Protein AF-A0A2A4QWU4-F1 (afdb_monomer)

Sequence (77 aa):
MFFLEYRTSIAVSVLIIIMGVIGGGLFLLYGVANLLSPNVPEAYLTQNTIVCVVTCAIGLVFTLLAIKTFNRLLSQK

Mean predicted aligned error: 6.7 Å

Structure (mmCIF, N/CA/C/O backbone):
data_AF-A0A2A4QWU4-F1
#
_entry.id   AF-A0A2A4QWU4-F1
#
loop_
_atom_site.group_PDB
_atom_site.id
_atom_site.type_symbol
_atom_site.label_atom_id
_atom_site.label_alt_id
_atom_site.label_comp_id
_atom_site.label_asym_id
_atom_site.label_entity_id
_atom_site.label_seq_id
_atom_site.pdbx_PDB_ins_code
_atom_site.Cartn_x
_atom_site.Cartn_y
_atom_site.Cartn_z
_atom_site.occupancy
_atom_site.B_iso_or_equiv
_atom_site.auth_seq_id
_atom_site.auth_comp_id
_atom_site.auth_asym_id
_atom_site.auth_atom_id
_atom_site.pdbx_PDB_model_num
ATOM 1 N N . MET A 1 1 ? 3.967 20.156 16.626 1.00 38.06 1 MET A N 1
ATOM 2 C CA . MET A 1 1 ? 3.443 19.152 15.677 1.00 38.06 1 MET A CA 1
ATOM 3 C C . MET A 1 1 ? 1.939 19.363 15.582 1.00 38.06 1 MET A C 1
ATOM 5 O O . MET A 1 1 ? 1.191 18.862 16.407 1.00 38.06 1 MET A O 1
ATOM 9 N N . PHE A 1 2 ? 1.524 20.266 14.696 1.00 35.19 2 PHE A N 1
ATOM 10 C CA . PHE A 1 2 ? 0.122 20.646 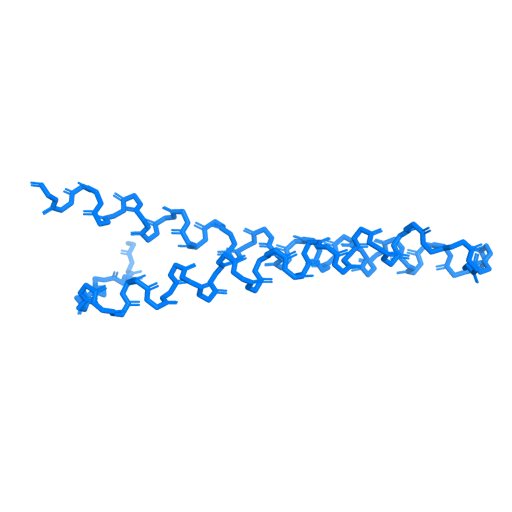14.531 1.00 35.19 2 PHE A CA 1
ATOM 11 C C . PHE A 1 2 ? -0.620 19.535 13.769 1.00 35.19 2 PHE A C 1
ATOM 13 O O . PHE A 1 2 ? -0.075 18.969 12.826 1.00 35.19 2 PHE A O 1
ATOM 20 N N . PHE A 1 3 ? -1.880 19.321 14.148 1.00 41.78 3 PHE A N 1
ATOM 21 C CA . PHE A 1 3 ? -2.965 18.857 13.279 1.00 41.78 3 PHE A CA 1
ATOM 22 C C . PHE A 1 3 ? -3.038 17.360 12.959 1.00 41.78 3 PHE A C 1
ATOM 24 O O . PHE A 1 3 ? -2.554 16.873 11.944 1.00 41.78 3 PHE A O 1
ATOM 31 N N . LEU A 1 4 ? -3.797 16.642 13.787 1.00 41.97 4 LEU A N 1
ATOM 32 C CA . LEU A 1 4 ? -5.165 16.236 13.434 1.00 41.97 4 LEU A CA 1
ATOM 33 C C . LEU A 1 4 ? -5.708 15.383 14.578 1.00 41.97 4 LEU A C 1
ATOM 35 O O . LEU A 1 4 ? -5.719 14.147 14.552 1.00 41.97 4 LEU A O 1
ATOM 39 N N . GLU A 1 5 ? -6.217 16.066 15.596 1.00 45.00 5 GLU A N 1
ATOM 40 C CA . GLU A 1 5 ? -7.144 15.467 16.543 1.00 45.00 5 GLU A CA 1
ATOM 41 C C . GLU A 1 5 ? -8.495 15.303 15.831 1.00 45.00 5 GLU A C 1
ATOM 43 O O . GLU A 1 5 ? -9.493 15.941 16.140 1.00 45.00 5 GLU A O 1
ATOM 48 N N . TYR A 1 6 ? -8.515 14.473 14.784 1.00 50.75 6 TYR A N 1
ATOM 49 C CA . TYR A 1 6 ? -9.742 14.032 14.147 1.00 50.75 6 TYR A CA 1
ATOM 50 C C . TYR A 1 6 ? -10.502 13.244 15.215 1.00 50.75 6 TYR A C 1
ATOM 52 O O . TYR A 1 6 ? -10.248 12.055 15.419 1.00 50.75 6 TYR A O 1
ATOM 60 N N . ARG A 1 7 ? -11.427 13.907 15.916 1.00 53.41 7 ARG A N 1
ATOM 61 C CA . ARG A 1 7 ? -12.577 13.276 16.575 1.00 53.41 7 ARG A CA 1
ATOM 62 C C . ARG A 1 7 ? -13.451 12.678 15.469 1.00 53.41 7 ARG A C 1
ATOM 64 O O . ARG A 1 7 ? -14.536 13.149 15.157 1.00 53.41 7 ARG A O 1
ATOM 71 N N . THR A 1 8 ? -12.906 11.690 14.777 1.00 58.44 8 THR A N 1
ATOM 72 C CA . THR A 1 8 ? -13.634 10.906 13.795 1.00 58.44 8 THR A CA 1
ATOM 73 C C . THR A 1 8 ? -14.521 9.968 14.583 1.00 58.44 8 THR A C 1
ATOM 75 O O . THR A 1 8 ? -14.057 9.249 15.466 1.00 58.44 8 THR A O 1
ATOM 78 N N . SER A 1 9 ? -15.823 10.021 14.307 1.00 77.31 9 SER A N 1
ATOM 79 C CA . SER A 1 9 ? -16.744 8.991 14.777 1.00 77.31 9 SER A CA 1
ATOM 80 C C . SER A 1 9 ? -16.211 7.619 14.354 1.00 77.31 9 SER A C 1
ATOM 82 O O . SER A 1 9 ? -15.596 7.500 13.292 1.00 77.31 9 SER A O 1
ATOM 84 N N . ILE A 1 10 ? -16.478 6.582 15.152 1.00 83.12 10 ILE A N 1
ATOM 85 C CA . ILE A 1 10 ? -16.121 5.189 14.838 1.00 83.12 10 ILE A CA 1
ATOM 86 C C . ILE A 1 10 ? -16.531 4.839 13.398 1.00 83.12 10 ILE A C 1
ATOM 88 O O . ILE A 1 10 ? -15.751 4.230 12.671 1.00 83.12 10 ILE A O 1
ATOM 92 N N . ALA A 1 11 ? -17.700 5.312 12.952 1.00 85.75 11 ALA A N 1
ATOM 93 C CA . ALA A 1 11 ? -18.180 5.126 11.585 1.00 85.75 11 ALA A CA 1
ATOM 94 C C . ALA A 1 11 ? -17.226 5.707 10.523 1.00 85.75 11 ALA A C 1
ATOM 96 O O . ALA A 1 11 ? -16.953 5.060 9.516 1.00 85.75 11 ALA A O 1
ATOM 97 N N . VAL A 1 12 ? -16.671 6.899 10.757 1.00 86.38 12 VAL A N 1
ATOM 98 C CA . VAL A 1 12 ? -15.725 7.541 9.830 1.00 86.38 12 VAL A CA 1
ATOM 99 C C . VAL A 1 12 ? -14.399 6.784 9.799 1.00 86.38 12 VAL A C 1
ATOM 101 O O . VAL A 1 12 ? -13.852 6.556 8.725 1.00 86.38 12 VAL A O 1
ATOM 104 N N . SER A 1 13 ? -13.905 6.331 10.952 1.00 88.00 13 SER A N 1
ATOM 105 C CA . SER A 1 13 ? -12.684 5.521 11.022 1.00 88.00 13 SER A CA 1
ATOM 106 C C . SER A 1 13 ? -12.837 4.192 10.278 1.00 88.00 13 SER A C 1
ATOM 108 O O . SER A 1 13 ? -11.940 3.797 9.538 1.00 88.00 13 SER A O 1
ATOM 110 N N . VAL A 1 14 ? -13.991 3.530 10.414 1.00 90.19 14 VAL A N 1
ATOM 111 C CA . VAL A 1 14 ? -14.313 2.305 9.666 1.00 90.19 14 VAL A CA 1
ATOM 112 C C . VAL A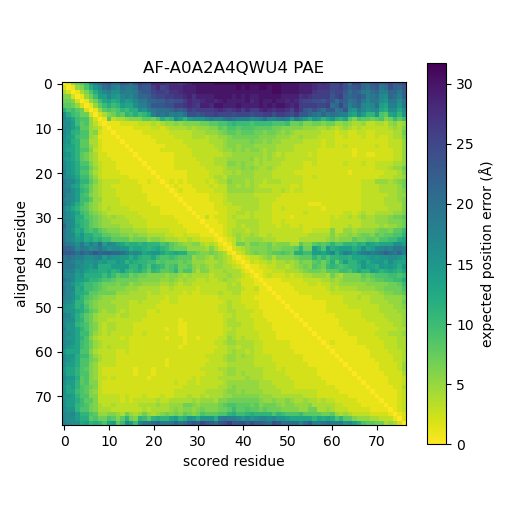 1 14 ? -14.354 2.574 8.160 1.00 90.19 14 VAL A C 1
ATOM 114 O O . VAL A 1 14 ? -13.761 1.815 7.397 1.00 90.19 14 VAL A O 1
ATOM 117 N N . LEU A 1 15 ? -14.973 3.676 7.722 1.00 92.31 15 LEU A N 1
ATOM 118 C CA . LEU A 1 15 ? -14.983 4.064 6.307 1.00 92.31 15 LEU A CA 1
ATOM 119 C C . LEU A 1 15 ? -13.570 4.306 5.761 1.00 92.31 15 LEU A C 1
ATOM 121 O O . LEU A 1 15 ? -13.249 3.818 4.681 1.00 92.31 15 LEU A O 1
ATOM 125 N N . ILE A 1 16 ? -12.710 5.002 6.511 1.00 89.94 16 ILE A N 1
ATOM 126 C CA . ILE A 1 16 ? -11.309 5.233 6.122 1.00 89.94 16 ILE A CA 1
ATOM 127 C C . ILE A 1 16 ? -10.561 3.905 5.972 1.00 89.94 16 ILE A C 1
ATOM 129 O O . ILE A 1 16 ? -9.808 3.739 5.016 1.00 89.94 16 ILE A O 1
ATOM 133 N N . ILE A 1 17 ? -10.778 2.950 6.882 1.00 93.56 17 ILE A N 1
ATOM 134 C CA . ILE A 1 17 ? -10.152 1.624 6.808 1.00 93.56 17 ILE A CA 1
ATOM 135 C C . ILE A 1 17 ? -10.621 0.885 5.554 1.00 93.56 17 ILE A C 1
ATOM 137 O O . ILE A 1 17 ? -9.784 0.408 4.796 1.00 93.56 17 ILE A O 1
ATOM 141 N N . ILE A 1 18 ? -11.931 0.826 5.299 1.00 95.06 18 ILE A N 1
ATOM 142 C CA . ILE A 1 18 ?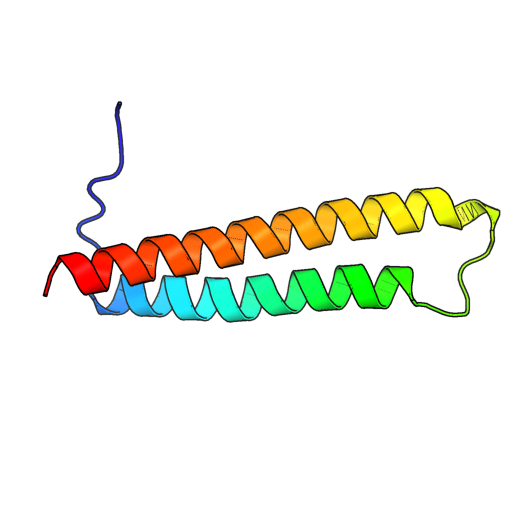 -12.491 0.137 4.126 1.00 95.06 18 ILE A CA 1
ATOM 143 C C . ILE A 1 18 ? -11.939 0.748 2.835 1.00 95.06 18 ILE A C 1
ATOM 145 O O . ILE A 1 18 ? -11.405 0.031 1.991 1.00 95.06 18 ILE A O 1
ATOM 149 N N . MET A 1 19 ? -12.008 2.073 2.702 1.00 93.31 19 MET A N 1
ATOM 150 C CA . MET A 1 19 ? -11.515 2.779 1.520 1.00 93.31 19 MET A CA 1
ATOM 151 C C . MET A 1 19 ? -10.000 2.633 1.357 1.00 93.31 19 MET A C 1
ATOM 153 O O . MET A 1 19 ? -9.523 2.452 0.241 1.00 93.31 19 MET A O 1
ATOM 157 N N . GLY A 1 20 ? -9.240 2.675 2.453 1.00 93.06 20 GLY A N 1
ATOM 158 C CA . GLY A 1 20 ? -7.790 2.514 2.430 1.00 93.06 20 GLY A CA 1
ATOM 159 C C 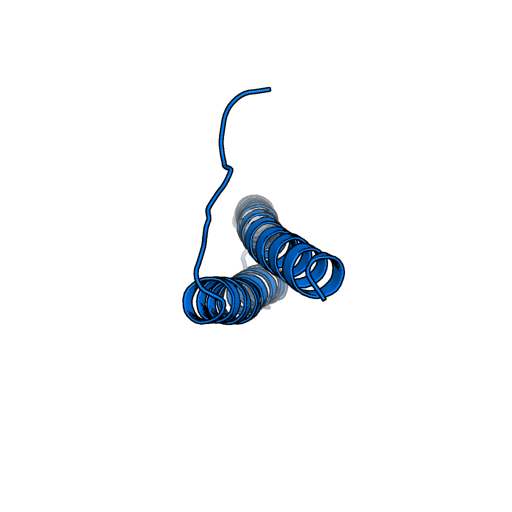. GLY A 1 20 ? -7.353 1.094 2.069 1.00 93.06 20 GLY A C 1
ATOM 160 O O . GLY A 1 20 ? -6.411 0.933 1.301 1.00 93.06 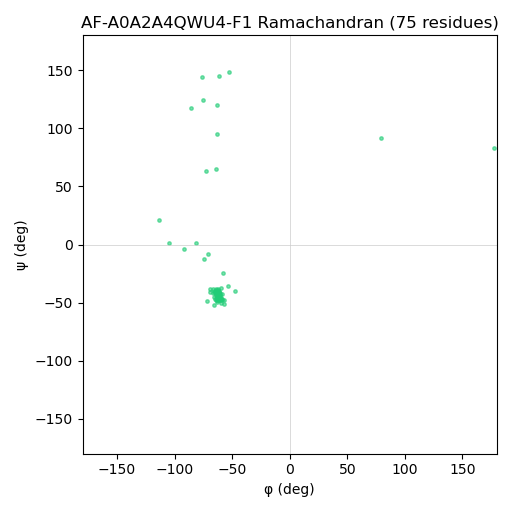20 GLY A O 1
ATOM 161 N N . VAL A 1 21 ? -8.059 0.065 2.548 1.00 95.62 21 VAL A N 1
ATOM 162 C CA . VAL A 1 21 ? -7.778 -1.338 2.205 1.00 95.62 21 VAL A CA 1
ATOM 163 C C . VAL A 1 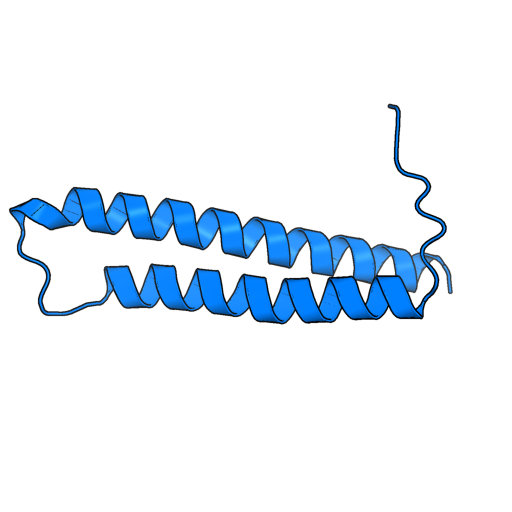21 ? -8.176 -1.640 0.762 1.00 95.62 21 VAL A C 1
ATOM 165 O O . VAL A 1 21 ? -7.366 -2.181 0.014 1.00 95.62 21 VAL A O 1
ATOM 168 N N . ILE A 1 22 ? -9.390 -1.264 0.344 1.00 96.56 22 ILE A N 1
ATOM 169 C CA . ILE A 1 22 ? -9.865 -1.507 -1.026 1.00 96.56 22 ILE A CA 1
ATOM 170 C C . ILE A 1 22 ? -9.031 -0.699 -2.020 1.00 96.56 22 ILE A C 1
ATOM 172 O O . ILE A 1 22 ? -8.476 -1.261 -2.960 1.00 96.56 22 ILE A O 1
ATOM 176 N N . GLY A 1 23 ? -8.899 0.611 -1.800 1.00 93.44 23 GLY A N 1
ATOM 177 C CA . GLY A 1 23 ? -8.111 1.486 -2.662 1.00 93.44 23 GLY A CA 1
ATOM 178 C C . GLY A 1 23 ? -6.642 1.074 -2.690 1.00 93.44 23 GLY A C 1
ATOM 179 O O . GLY A 1 23 ? -6.073 0.906 -3.765 1.00 93.44 23 GLY A O 1
ATOM 180 N N . GLY A 1 24 ? -6.046 0.833 -1.520 1.00 94.06 24 GLY A N 1
ATOM 181 C CA . GLY A 1 24 ? -4.662 0.383 -1.395 1.00 94.06 24 GLY A CA 1
ATOM 182 C C . GLY A 1 24 ? -4.393 -0.918 -2.147 1.00 94.06 24 GLY A C 1
ATOM 183 O O . GLY A 1 24 ? -3.457 -0.990 -2.944 1.00 94.06 24 GLY A O 1
ATOM 184 N N . GLY A 1 25 ? -5.263 -1.912 -1.957 1.00 94.44 25 GLY A N 1
ATOM 185 C CA . GLY A 1 25 ? -5.193 -3.193 -2.652 1.00 94.44 25 GLY A CA 1
ATOM 186 C C . GLY A 1 25 ? -5.328 -3.054 -4.167 1.00 94.44 25 GLY A C 1
ATOM 187 O O . GLY A 1 25 ? -4.521 -3.622 -4.897 1.00 94.44 25 GLY A O 1
ATOM 188 N N . LEU A 1 26 ? -6.288 -2.260 -4.655 1.00 95.81 26 LEU A N 1
ATOM 189 C CA . LEU A 1 26 ? -6.478 -2.036 -6.092 1.00 95.81 26 LEU A CA 1
ATOM 190 C C . LEU A 1 26 ? -5.260 -1.374 -6.743 1.00 95.81 26 LEU A C 1
ATOM 192 O O . LEU A 1 26 ? -4.824 -1.821 -7.800 1.00 95.81 26 LEU A O 1
ATOM 196 N N . PHE A 1 27 ? -4.683 -0.348 -6.114 1.00 94.75 27 PHE A N 1
ATOM 197 C CA . PHE A 1 27 ? -3.496 0.328 -6.644 1.00 94.75 27 PHE A CA 1
ATOM 198 C C . PHE A 1 27 ? -2.262 -0.581 -6.665 1.00 94.75 27 PHE A C 1
ATOM 200 O O . PHE A 1 27 ? -1.517 -0.568 -7.644 1.00 94.75 27 PHE A O 1
ATOM 207 N N . LEU A 1 28 ? -2.067 -1.398 -5.624 1.00 94.00 28 LEU A N 1
ATOM 208 C CA . LEU A 1 28 ? -0.987 -2.386 -5.581 1.00 94.00 28 LEU A CA 1
ATOM 209 C C . LEU A 1 28 ? -1.155 -3.454 -6.665 1.00 94.00 28 LEU A C 1
ATOM 211 O O . LEU A 1 28 ? -0.213 -3.734 -7.405 1.00 94.00 28 LEU A O 1
ATOM 215 N N . LEU A 1 29 ? -2.358 -4.020 -6.789 1.00 94.56 29 LEU A N 1
ATOM 216 C CA . LEU A 1 29 ? -2.662 -5.017 -7.814 1.00 94.56 29 LEU A CA 1
ATOM 217 C C . LEU A 1 29 ? -2.487 -4.439 -9.215 1.00 94.56 29 LEU A C 1
ATOM 219 O O . LEU A 1 29 ? -1.889 -5.092 -10.063 1.00 94.56 29 LEU A O 1
ATOM 223 N N . TYR A 1 30 ? -2.958 -3.214 -9.449 1.00 93.31 30 TYR A N 1
ATOM 224 C CA . TYR A 1 30 ? -2.789 -2.533 -10.727 1.00 93.31 30 TYR A CA 1
ATOM 225 C C . TYR A 1 30 ? -1.313 -2.327 -11.069 1.00 93.31 30 TYR A C 1
ATOM 227 O O . TYR A 1 30 ? -0.901 -2.668 -12.173 1.00 93.31 30 TYR A O 1
ATOM 235 N N . GLY A 1 31 ? -0.502 -1.820 -10.134 1.00 91.62 31 GLY A N 1
ATOM 236 C CA . GLY A 1 31 ? 0.924 -1.599 -10.374 1.00 91.62 31 GLY A CA 1
ATOM 237 C C . GLY A 1 31 ? 1.656 -2.885 -10.752 1.00 91.62 31 GLY A C 1
ATOM 238 O O . GLY A 1 31 ? 2.348 -2.930 -11.770 1.00 91.62 31 GLY A O 1
ATOM 239 N N . VAL A 1 32 ? 1.428 -3.957 -9.987 1.00 91.44 32 VAL A N 1
ATOM 240 C CA . VAL A 1 32 ? 2.028 -5.274 -10.242 1.00 91.44 32 VAL A CA 1
ATOM 241 C C . VAL A 1 32 ? 1.520 -5.884 -11.550 1.00 91.44 32 VAL A C 1
ATOM 243 O O . VAL A 1 32 ? 2.322 -6.371 -12.344 1.00 91.44 32 VAL A O 1
ATOM 246 N N . ALA A 1 33 ? 0.213 -5.835 -11.815 1.00 90.56 33 ALA A N 1
ATOM 247 C CA . ALA A 1 33 ? -0.367 -6.354 -13.054 1.00 90.56 33 ALA A CA 1
ATOM 248 C C . ALA A 1 33 ? 0.168 -5.611 -14.282 1.00 90.56 33 ALA A C 1
ATOM 250 O O . ALA A 1 33 ? 0.456 -6.227 -15.306 1.00 90.56 33 ALA A O 1
ATOM 251 N N . ASN A 1 34 ? 0.349 -4.296 -14.162 1.00 87.44 34 ASN A N 1
ATOM 252 C CA . ASN A 1 34 ? 0.911 -3.478 -15.220 1.00 87.44 34 ASN A CA 1
ATOM 253 C C . ASN A 1 34 ? 2.369 -3.878 -15.505 1.00 87.44 34 ASN A C 1
ATOM 255 O O . ASN A 1 34 ? 2.746 -4.010 -16.667 1.00 87.44 34 ASN A O 1
ATOM 259 N N . LEU A 1 35 ? 3.168 -4.164 -14.469 1.00 86.75 35 LEU A N 1
ATOM 260 C CA . LEU A 1 35 ? 4.548 -4.642 -14.621 1.00 86.75 35 LEU A CA 1
ATOM 261 C C . LEU A 1 35 ? 4.641 -6.045 -15.242 1.00 86.75 35 LEU A C 1
ATOM 263 O O . LEU A 1 35 ? 5.529 -6.295 -16.051 1.00 86.75 35 LEU A O 1
ATOM 267 N N . LEU A 1 36 ? 3.728 -6.947 -14.877 1.00 87.06 36 LEU A N 1
ATOM 268 C CA . LEU A 1 36 ? 3.692 -8.336 -15.354 1.00 87.06 36 LEU A CA 1
ATOM 269 C C . LEU A 1 36 ? 3.031 -8.501 -16.731 1.00 87.06 36 LEU A C 1
ATOM 271 O O . LEU A 1 36 ? 2.895 -9.627 -17.213 1.00 87.06 36 LEU A O 1
ATOM 275 N N . SER A 1 37 ? 2.588 -7.411 -17.358 1.00 83.56 37 SER A N 1
ATOM 276 C CA . SER A 1 37 ? 1.888 -7.474 -18.636 1.00 83.56 37 SER A CA 1
ATOM 277 C C . SER A 1 37 ? 2.805 -8.046 -19.734 1.00 83.56 37 SER A C 1
ATOM 279 O O . SER A 1 37 ? 3.844 -7.453 -20.030 1.00 83.56 37 SER A O 1
ATOM 281 N N . PRO A 1 38 ? 2.437 -9.172 -20.378 1.00 73.38 38 PRO A N 1
ATOM 282 C CA . PRO A 1 38 ? 3.317 -9.895 -21.302 1.00 73.38 38 PRO A CA 1
ATOM 283 C C . PRO A 1 38 ? 3.569 -9.168 -22.634 1.00 73.38 38 PRO A C 1
ATOM 285 O O . PRO A 1 38 ? 4.401 -9.609 -23.418 1.00 73.38 38 PRO A O 1
ATOM 288 N N . ASN A 1 39 ? 2.866 -8.061 -22.898 1.00 80.00 39 ASN A N 1
ATOM 289 C CA . ASN A 1 39 ? 2.846 -7.383 -24.198 1.00 80.00 39 ASN A CA 1
ATOM 290 C C . ASN A 1 39 ? 3.492 -5.985 -24.184 1.00 80.00 39 ASN A C 1
ATOM 292 O O . ASN A 1 39 ? 3.178 -5.164 -25.044 1.00 80.00 39 ASN A O 1
ATOM 296 N N . VAL A 1 40 ? 4.357 -5.669 -23.214 1.00 79.56 40 VAL A N 1
ATOM 297 C CA . VAL A 1 40 ? 5.019 -4.354 -23.149 1.00 79.56 40 VAL A CA 1
ATOM 298 C C . VAL A 1 40 ? 6.282 -4.367 -24.020 1.00 79.56 40 VAL A C 1
ATOM 300 O O . VAL A 1 40 ? 7.204 -5.124 -23.719 1.00 79.56 40 VAL A O 1
ATOM 303 N N . PRO A 1 41 ? 6.370 -3.542 -25.083 1.00 85.12 41 PRO A N 1
ATOM 304 C CA . PRO A 1 41 ? 7.590 -3.442 -25.883 1.00 85.12 41 PRO A CA 1
ATOM 305 C C . PRO A 1 41 ? 8.762 -2.947 -25.026 1.00 85.12 41 PRO A C 1
ATOM 307 O O . PRO A 1 41 ? 8.568 -2.079 -24.173 1.00 85.12 41 PRO A O 1
ATOM 310 N N . GLU A 1 42 ? 9.985 -3.426 -25.283 1.00 85.38 42 GLU A N 1
ATOM 311 C CA . GLU A 1 42 ? 11.172 -3.086 -24.471 1.00 85.38 42 GLU A CA 1
ATOM 312 C C . GLU A 1 42 ? 11.400 -1.572 -24.325 1.00 85.38 42 GLU A C 1
ATOM 314 O O . GLU A 1 42 ? 11.759 -1.097 -23.248 1.00 85.38 42 GLU A O 1
ATOM 319 N N . ALA A 1 43 ? 11.097 -0.794 -25.370 1.00 88.12 43 ALA A N 1
ATOM 320 C CA . ALA A 1 43 ? 11.190 0.668 -25.356 1.00 88.12 43 ALA A CA 1
ATOM 321 C C . ALA A 1 43 ? 10.325 1.340 -24.268 1.00 88.12 43 ALA A C 1
ATOM 323 O O . ALA A 1 43 ? 10.640 2.444 -23.827 1.00 88.12 43 ALA A O 1
ATOM 324 N N . TYR A 1 44 ? 9.256 0.682 -23.810 1.00 86.75 44 TYR A N 1
ATOM 325 C CA . TYR A 1 44 ? 8.341 1.194 -22.786 1.00 86.75 44 TYR A CA 1
ATOM 326 C C . TYR A 1 44 ? 8.527 0.527 -21.420 1.00 86.75 44 TYR A C 1
ATOM 328 O O . TYR A 1 44 ? 7.827 0.884 -20.471 1.00 86.75 44 TYR A O 1
ATOM 336 N N . LEU A 1 45 ? 9.483 -0.397 -21.276 1.00 87.25 45 LEU A N 1
ATOM 337 C CA . LEU A 1 45 ? 9.686 -1.156 -20.042 1.00 87.25 45 LEU A CA 1
ATOM 338 C C . LEU A 1 45 ? 10.034 -0.241 -18.857 1.00 87.25 45 LEU A C 1
ATOM 340 O O . LEU A 1 45 ? 9.471 -0.376 -17.768 1.00 87.25 45 LEU A O 1
ATOM 344 N N . THR A 1 46 ? 10.895 0.755 -19.083 1.00 89.56 46 THR A N 1
ATOM 345 C CA . THR A 1 46 ? 11.267 1.754 -18.069 1.00 89.56 46 THR A CA 1
ATOM 346 C C . THR A 1 46 ? 10.068 2.596 -17.642 1.00 89.56 46 THR A C 1
ATOM 348 O O . THR A 1 46 ? 9.827 2.771 -16.449 1.00 89.56 46 THR A O 1
ATOM 351 N N . GLN A 1 47 ? 9.272 3.083 -18.599 1.00 89.69 47 GLN A N 1
ATOM 352 C CA . GLN A 1 47 ? 8.079 3.877 -18.300 1.00 89.69 47 GLN A CA 1
ATOM 353 C C . GLN A 1 47 ? 7.047 3.050 -17.526 1.00 89.69 47 GLN A C 1
ATOM 355 O O . GLN A 1 47 ? 6.496 3.517 -16.532 1.00 89.69 47 GLN A O 1
ATOM 360 N N . ASN A 1 48 ? 6.833 1.803 -17.938 1.00 90.12 48 ASN A N 1
ATOM 361 C CA . ASN A 1 48 ? 5.927 0.881 -17.273 1.00 90.12 48 ASN A CA 1
ATOM 362 C C . ASN A 1 48 ? 6.360 0.584 -15.828 1.00 90.12 48 ASN A C 1
ATOM 364 O O . ASN A 1 48 ? 5.541 0.582 -14.908 1.00 90.12 48 ASN A O 1
ATOM 368 N N . THR A 1 49 ? 7.668 0.426 -15.618 1.00 91.75 49 THR A N 1
ATOM 369 C CA . THR A 1 49 ? 8.265 0.256 -14.288 1.00 91.75 49 THR A CA 1
ATOM 370 C C . THR A 1 49 ? 8.033 1.485 -13.411 1.00 91.75 49 THR A C 1
ATOM 372 O O . THR A 1 49 ? 7.629 1.343 -12.259 1.00 91.75 49 THR A O 1
ATOM 375 N N . ILE A 1 50 ? 8.203 2.697 -13.950 1.00 94.00 50 ILE A N 1
ATOM 376 C CA . ILE A 1 50 ? 7.913 3.942 -13.220 1.00 94.00 50 ILE A CA 1
ATOM 377 C C . ILE A 1 50 ? 6.435 3.994 -12.814 1.00 94.00 50 ILE A C 1
ATOM 379 O O . ILE A 1 50 ? 6.127 4.27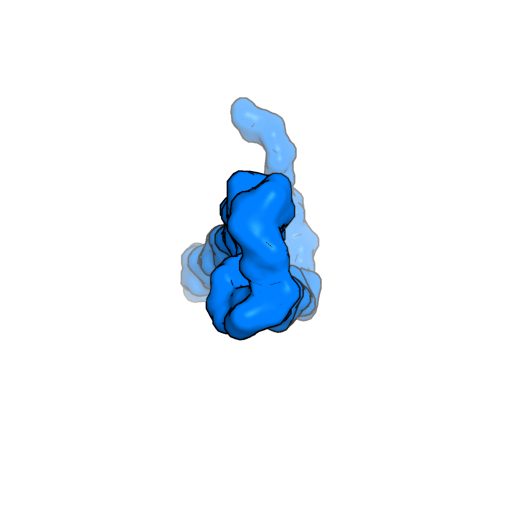3 -11.656 1.00 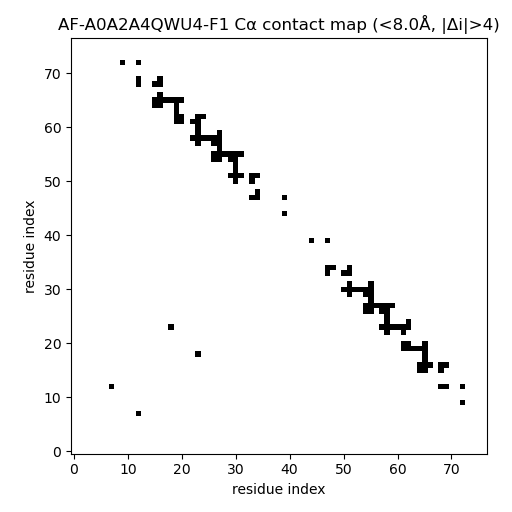94.00 50 ILE A O 1
ATOM 383 N N . VAL A 1 51 ? 5.516 3.671 -13.731 1.00 92.31 51 VAL A N 1
ATOM 384 C CA . VAL A 1 51 ? 4.074 3.628 -13.436 1.00 92.31 51 VAL A CA 1
ATOM 385 C C . VAL A 1 51 ? 3.768 2.606 -12.339 1.00 92.31 51 VAL A C 1
ATOM 387 O O . VAL A 1 51 ? 3.025 2.923 -11.409 1.00 92.31 51 VAL A O 1
ATOM 390 N N . CYS A 1 52 ? 4.369 1.414 -12.392 1.00 94.50 52 CYS A N 1
ATOM 391 C CA . CYS A 1 52 ? 4.260 0.407 -11.335 1.00 94.50 52 CYS A CA 1
ATOM 392 C C . CYS A 1 52 ? 4.726 0.959 -9.981 1.00 94.50 52 CYS A C 1
ATOM 394 O O . CYS A 1 52 ? 3.993 0.883 -9.000 1.00 94.50 52 CYS A O 1
ATOM 396 N N . VAL A 1 53 ? 5.916 1.561 -9.909 1.00 95.19 53 VAL A N 1
ATOM 397 C CA . VAL A 1 53 ? 6.455 2.105 -8.651 1.00 95.19 53 VAL A CA 1
ATOM 398 C C . VAL A 1 53 ? 5.536 3.182 -8.073 1.00 95.19 53 VAL A C 1
ATOM 400 O O . VAL A 1 53 ? 5.225 3.145 -6.884 1.00 95.19 53 VAL A O 1
ATOM 403 N N . VAL A 1 54 ? 5.059 4.113 -8.903 1.00 95.94 54 VAL A N 1
ATOM 404 C CA . VAL A 1 54 ? 4.177 5.204 -8.460 1.00 95.94 54 VAL A CA 1
ATOM 405 C C . VAL A 1 54 ? 2.838 4.664 -7.956 1.00 95.94 54 VAL A C 1
ATOM 407 O O . VAL A 1 54 ? 2.381 5.045 -6.880 1.00 95.94 54 VAL A O 1
ATOM 410 N N . THR A 1 55 ? 2.214 3.753 -8.700 1.00 95.06 55 THR A N 1
ATOM 411 C CA . THR A 1 55 ? 0.919 3.168 -8.316 1.00 95.06 55 THR A CA 1
ATOM 412 C C . THR A 1 55 ? 1.036 2.315 -7.055 1.00 95.06 55 THR A C 1
ATOM 414 O O . THR A 1 55 ? 0.230 2.474 -6.139 1.00 95.06 55 THR A O 1
ATOM 417 N N . CYS A 1 56 ? 2.096 1.514 -6.926 1.00 95.75 56 CYS A N 1
ATOM 418 C CA . CYS A 1 56 ? 2.387 0.776 -5.700 1.00 95.75 56 CYS A CA 1
ATOM 419 C C . CYS A 1 56 ? 2.643 1.706 -4.505 1.00 95.75 56 CYS A C 1
ATOM 421 O O . CYS A 1 56 ? 2.150 1.436 -3.411 1.00 95.75 56 CYS A O 1
ATOM 423 N N . ALA A 1 57 ? 3.354 2.822 -4.694 1.00 96.31 57 ALA A N 1
ATOM 424 C CA . ALA A 1 57 ? 3.581 3.803 -3.634 1.00 96.31 57 ALA A CA 1
ATOM 425 C C . ALA A 1 57 ? 2.266 4.431 -3.143 1.00 96.31 57 ALA A C 1
ATOM 427 O O . ALA A 1 57 ? 2.042 4.530 -1.937 1.00 96.31 57 ALA A O 1
ATOM 428 N N . ILE A 1 58 ? 1.360 4.789 -4.059 1.00 96.06 58 ILE A N 1
ATOM 429 C CA . ILE A 1 58 ? 0.019 5.289 -3.717 1.00 96.06 58 ILE A CA 1
ATOM 430 C C . ILE A 1 58 ? -0.767 4.226 -2.937 1.00 96.06 58 ILE A C 1
ATOM 432 O O . ILE A 1 58 ? -1.351 4.524 -1.892 1.00 96.06 58 ILE A O 1
ATOM 436 N N . GLY A 1 59 ? -0.740 2.973 -3.401 1.00 95.25 59 GLY A N 1
ATOM 437 C CA . GLY A 1 59 ? -1.413 1.866 -2.724 1.00 95.25 59 GLY A CA 1
ATOM 438 C C . GLY A 1 59 ? -0.873 1.601 -1.313 1.00 95.25 59 GLY A C 1
ATOM 439 O O . GLY A 1 59 ? -1.646 1.393 -0.372 1.00 95.25 59 GLY A O 1
ATOM 440 N N . LEU A 1 60 ? 0.448 1.703 -1.130 1.00 95.50 60 LEU A N 1
ATOM 441 C CA . LEU A 1 60 ? 1.095 1.623 0.181 1.00 95.50 60 LEU A CA 1
ATOM 442 C C . LEU A 1 60 ? 0.639 2.749 1.108 1.00 95.50 60 LEU A C 1
ATOM 444 O O . LEU A 1 60 ? 0.317 2.479 2.261 1.00 95.50 60 LEU A O 1
ATOM 448 N N . VAL A 1 61 ? 0.561 3.991 0.623 1.00 96.25 61 VAL A N 1
ATOM 449 C CA . VAL A 1 61 ? 0.094 5.127 1.434 1.00 96.25 61 VAL A CA 1
ATOM 450 C C . VAL A 1 61 ? -1.328 4.888 1.941 1.00 96.25 61 VAL A C 1
ATOM 452 O O . VAL A 1 61 ? -1.578 5.044 3.137 1.00 96.25 61 VAL A O 1
ATOM 455 N N . PHE A 1 62 ? -2.250 4.446 1.081 1.00 93.75 62 PHE A N 1
ATOM 456 C CA . PHE A 1 62 ? -3.616 4.116 1.502 1.00 93.75 62 PHE A CA 1
ATOM 457 C C . PHE A 1 62 ? -3.663 2.988 2.534 1.00 93.75 62 PHE A C 1
ATOM 459 O O . PHE A 1 62 ? -4.368 3.092 3.540 1.00 93.75 62 PHE A O 1
ATOM 466 N N . THR A 1 63 ? -2.859 1.947 2.329 1.00 93.50 63 THR A N 1
ATOM 467 C CA . THR A 1 63 ? -2.766 0.816 3.258 1.00 93.50 63 THR A CA 1
ATOM 468 C C . THR A 1 63 ? -2.219 1.260 4.619 1.00 93.50 63 THR A C 1
ATOM 470 O O . THR A 1 63 ? -2.779 0.920 5.660 1.00 93.50 63 THR A O 1
ATOM 473 N N . LEU A 1 64 ? -1.175 2.093 4.640 1.00 94.50 64 LEU A N 1
ATOM 474 C CA . LEU A 1 64 ? -0.600 2.645 5.869 1.00 94.50 64 LEU A CA 1
ATOM 475 C C . LEU A 1 64 ? -1.586 3.555 6.612 1.00 94.50 64 LEU A C 1
ATOM 477 O O . LEU A 1 64 ? -1.651 3.516 7.842 1.00 94.50 64 LEU A O 1
ATOM 481 N N . LEU A 1 65 ? -2.383 4.346 5.889 1.00 92.81 65 LEU A N 1
ATOM 482 C CA . LEU A 1 65 ? -3.450 5.157 6.481 1.00 92.81 65 LEU A CA 1
ATOM 483 C C . LEU A 1 65 ? -4.536 4.289 7.127 1.00 92.81 65 LEU A C 1
ATOM 485 O O . LEU A 1 65 ? -4.982 4.602 8.237 1.00 92.81 65 LEU A O 1
ATOM 489 N N . ALA A 1 66 ? -4.924 3.184 6.484 1.00 92.69 66 ALA A N 1
ATOM 490 C CA . ALA A 1 66 ? -5.858 2.222 7.061 1.00 92.69 66 ALA A CA 1
ATOM 491 C C . ALA A 1 66 ? -5.285 1.586 8.338 1.00 92.69 66 ALA A C 1
ATOM 493 O O . ALA A 1 66 ? -5.949 1.601 9.374 1.00 92.69 66 ALA A O 1
ATOM 494 N N . ILE A 1 67 ? -4.029 1.124 8.306 1.00 94.12 67 ILE A N 1
ATOM 495 C CA . ILE A 1 67 ? -3.342 0.534 9.468 1.00 94.12 67 ILE A CA 1
ATOM 496 C C . ILE A 1 67 ? -3.259 1.536 10.622 1.00 94.12 67 ILE A C 1
ATOM 498 O O . ILE A 1 67 ? -3.595 1.211 11.759 1.00 94.12 67 ILE A O 1
ATOM 502 N N . LYS A 1 68 ? -2.855 2.780 10.349 1.00 92.50 68 LYS A N 1
ATOM 503 C CA . LYS A 1 68 ? -2.760 3.826 11.375 1.00 92.50 68 LYS A CA 1
ATOM 504 C C . LYS A 1 68 ? -4.121 4.115 12.011 1.00 92.50 68 LYS A C 1
ATOM 506 O O . LYS A 1 68 ? -4.208 4.260 13.230 1.00 92.50 68 LYS A O 1
ATOM 511 N N . THR A 1 69 ? -5.177 4.183 11.201 1.00 90.88 69 THR A N 1
ATOM 512 C CA . THR A 1 69 ? -6.553 4.394 11.679 1.00 90.88 69 THR A CA 1
ATOM 513 C C . THR A 1 69 ? -7.036 3.217 12.527 1.00 90.88 69 THR A C 1
ATOM 515 O O . THR A 1 69 ? -7.611 3.424 13.594 1.00 90.88 69 THR A O 1
ATOM 518 N N . PHE A 1 70 ? -6.739 1.987 12.109 1.00 91.50 70 PHE A N 1
ATOM 519 C CA . PHE A 1 70 ? -7.067 0.775 12.854 1.00 91.50 70 PHE A CA 1
ATOM 520 C C . PHE A 1 70 ? -6.345 0.708 14.207 1.00 91.50 70 PHE A C 1
ATOM 522 O O . PHE A 1 70 ? -6.987 0.517 15.239 1.00 91.50 70 PHE A O 1
ATOM 529 N N . ASN A 1 71 ? -5.036 0.967 14.233 1.00 90.94 71 ASN A N 1
ATOM 530 C CA . ASN A 1 71 ? -4.252 1.005 15.471 1.00 90.94 71 ASN A CA 1
A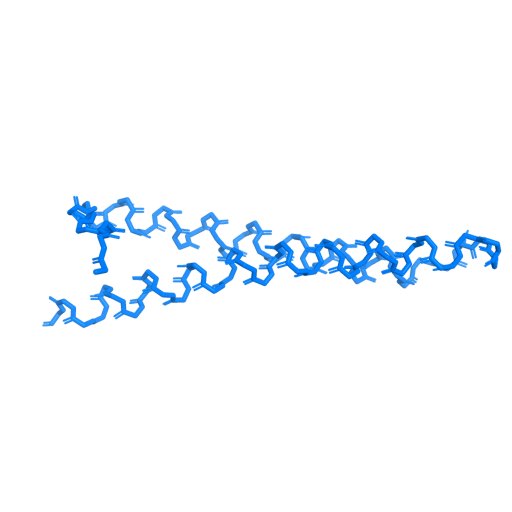TOM 531 C C . ASN A 1 71 ? -4.774 2.067 16.446 1.00 90.94 71 ASN A C 1
ATOM 533 O O . ASN A 1 71 ? -4.827 1.834 17.653 1.00 90.94 71 ASN A O 1
ATOM 537 N N . ARG A 1 72 ? -5.211 3.224 15.932 1.00 87.38 72 ARG A N 1
ATOM 538 C CA . ARG A 1 72 ? -5.845 4.261 16.754 1.00 87.38 72 ARG A CA 1
ATOM 539 C C . ARG A 1 72 ? -7.157 3.776 17.372 1.00 87.38 72 ARG A C 1
ATOM 541 O O . ARG A 1 72 ? -7.369 4.030 18.551 1.00 87.38 72 ARG A O 1
ATOM 548 N N . LEU A 1 73 ? -8.015 3.092 16.610 1.00 86.81 73 LEU A N 1
ATOM 549 C CA . LEU A 1 73 ? -9.262 2.525 17.139 1.00 86.81 73 LEU A CA 1
ATOM 550 C C . LEU A 1 73 ? -8.999 1.491 18.238 1.00 86.81 73 LEU A C 1
ATOM 552 O O . LEU A 1 73 ? -9.696 1.494 19.247 1.00 86.81 73 LEU A O 1
ATOM 556 N N . LEU A 1 74 ? -7.987 0.637 18.064 1.00 87.00 74 LEU A N 1
ATOM 557 C CA . LEU A 1 74 ? -7.602 -0.346 19.079 1.00 87.00 74 LEU A CA 1
ATOM 558 C C . LEU A 1 74 ? -7.090 0.310 20.364 1.00 87.00 74 LEU A C 1
ATOM 560 O O . LEU A 1 74 ? -7.439 -0.140 21.445 1.00 87.00 74 LEU A O 1
ATOM 564 N N . SER A 1 75 ? -6.305 1.384 20.255 1.00 87.56 75 SER A N 1
ATOM 565 C CA . SER A 1 75 ? -5.759 2.098 21.417 1.00 87.56 75 SER A CA 1
ATOM 566 C C . SER A 1 75 ? -6.788 2.953 22.171 1.00 87.56 75 SER A C 1
ATOM 568 O O . SER A 1 75 ? -6.468 3.462 23.242 1.00 87.56 75 SER A O 1
ATOM 570 N N . GLN A 1 76 ? -7.977 3.180 21.603 1.00 74.69 76 GLN A N 1
ATOM 571 C CA . GLN A 1 76 ? -9.080 3.904 22.252 1.00 74.69 76 GLN A CA 1
ATOM 572 C C . GLN A 1 76 ? -10.047 2.983 23.011 1.00 74.69 76 GLN A C 1
ATOM 574 O O . GLN A 1 76 ? -10.997 3.480 23.618 1.00 74.69 76 GLN A O 1
ATOM 579 N N . LYS A 1 77 ? -9.834 1.669 22.933 1.00 56.81 77 LYS A N 1
ATOM 580 C CA . LYS A 1 77 ? -10.585 0.640 23.651 1.00 56.81 77 LYS A CA 1
ATOM 581 C C . LYS A 1 77 ? -9.930 0.345 24.994 1.00 56.81 77 LYS A C 1
ATOM 583 O O . LYS A 1 77 ? -10.699 0.061 25.935 1.00 56.81 77 LYS A O 1
#

Nearest PDB structures (foldseek):
  1wp8-assembly1_B  TM=8.523E-01  e=4.882E+00  Henipavirus hendraense

Foldseek 3Di:
DDDDPPPDDPVRLVVLLVCLQVQLVVLQCVLVCLQVPPPDPPVCNVVSNVSSVVSNVVSVVSNVSNVVSVVVVVVVD

Secondary structure (DSSP, 8-state):
---------HHHHHHHHHHHHHHHHHHHHHHHHHHT-TT--GGGHHHHHHHHHHHHHHHHHHHHHHHHHHHHHHHT-

pLDDT: mean 85.37, std 15.09, range [35.19, 96.56]

Radius of gyration: 16.59 Å; Cα contacts (8 Å, |Δi|>4): 65; chains: 1; bounding box: 29×30×50 Å

Solvent-accessible surface area (backbone atoms only — not comparable to full-atom values): 4179 Å² total; per-residue (Å²): 138,82,88,78,88,71,85,59,51,71,69,53,48,50,50,47,31,52,51,13,46,54,49,10,49,51,29,34,52,48,13,52,51,59,58,66,46,92,83,68,55,76,93,47,47,66,59,40,46,52,51,19,53,54,33,30,50,54,10,47,52,28,36,51,52,16,51,53,47,50,54,51,56,61,75,74,107